Protein AF-A0A0B6YJD2-F1 (afdb_monomer_lite)

Sequence (117 aa):
EKHNSATRINSFSYGDILDGSINYVQANHKGVEPVKDDFEFYATDGKLNSDLRIMKITIVSANDETPDLMLNDFTVLEGGSMVIGPSMLDAIDMDMPKDQLKITISQPPAHGKIVML

Radius of gyration: 24.65 Å; chains: 1; bounding box: 57×24×65 Å

Foldseek 3Di:
DQDDPDDDDDDDDPVCVVVVVDDDHNPDPVVANDQKDKDWDWDDPPPDIDDIDMDIDGDDFDQDWDKDWDADDDDADPVGDDDCDCVHIDIDDRTPPDDDDDDDDPDADPDDGDDDD

pLDDT: mean 88.18, std 9.64, range [51.03, 97.88]

Organism: NCBI:txid1028688

Secondary structure (DSSP, 8-state):
-----PPP-S---HHHHHTT---------TT---SEEEEEE--B-SS-BPPPEEEEEEPPP-S-S--EEEE------TT------TTTEEEE---SSPP------SS--SSS-----

InterPro domains:
  IPR051561 FRAS1-related extracellular matrix [PTHR45739] (1-115)

Structure (mmCIF, N/CA/C/O backbone):
data_AF-A0A0B6YJD2-F1
#
_entry.id   AF-A0A0B6YJD2-F1
#
loop_
_atom_site.group_PDB
_atom_site.id
_atom_site.type_symbol
_atom_site.label_atom_id
_atom_site.label_alt_id
_atom_site.label_comp_id
_atom_site.label_asym_id
_atom_site.label_entity_id
_atom_site.label_seq_id
_atom_site.pdbx_PDB_ins_code
_atom_site.Cartn_x
_atom_site.Cartn_y
_atom_site.Cartn_z
_atom_site.occupancy
_atom_site.B_iso_or_equiv
_atom_site.auth_seq_id
_atom_site.auth_comp_id
_atom_site.auth_asym_id
_atom_site.auth_atom_id
_atom_site.pdbx_PDB_model_num
ATOM 1 N N . GLU A 1 1 ? 6.995 -8.086 -5.688 1.00 51.03 1 GLU A N 1
ATOM 2 C CA . GLU A 1 1 ? 7.156 -8.018 -4.221 1.00 51.03 1 GLU A CA 1
ATOM 3 C C . GLU A 1 1 ? 7.435 -6.578 -3.824 1.00 51.03 1 GLU A C 1
ATOM 5 O O . GLU A 1 1 ? 8.274 -5.944 -4.457 1.00 51.03 1 GLU A O 1
ATOM 10 N N . LYS A 1 2 ? 6.711 -6.056 -2.828 1.00 55.91 2 LYS A N 1
ATOM 11 C CA . LYS A 1 2 ? 6.866 -4.687 -2.304 1.00 55.91 2 LYS A CA 1
ATOM 12 C C . LYS A 1 2 ? 8.159 -4.504 -1.478 1.00 55.91 2 LYS A C 1
ATOM 14 O O . LYS A 1 2 ? 8.641 -3.394 -1.283 1.00 55.91 2 LYS A O 1
ATOM 19 N N . HIS A 1 3 ? 8.794 -5.611 -1.089 1.00 54.88 3 HIS A N 1
ATOM 20 C CA . HIS A 1 3 ? 10.109 -5.638 -0.458 1.00 54.88 3 HIS A CA 1
ATOM 21 C C . HIS A 1 3 ? 10.965 -6.750 -1.067 1.00 54.88 3 HIS A C 1
ATOM 23 O O . HIS A 1 3 ? 10.559 -7.908 -1.058 1.00 54.88 3 HIS A O 1
ATOM 29 N N . ASN A 1 4 ? 12.161 -6.413 -1.552 1.00 59.00 4 ASN A N 1
ATOM 30 C CA . ASN A 1 4 ? 13.211 -7.393 -1.807 1.00 59.00 4 ASN A CA 1
ATOM 31 C C . ASN A 1 4 ? 14.525 -6.928 -1.157 1.00 59.00 4 ASN A C 1
ATOM 33 O O . ASN A 1 4 ? 14.733 -5.739 -0.920 1.00 59.00 4 ASN A O 1
ATOM 37 N N . SER A 1 5 ? 15.418 -7.870 -0.860 1.00 61.12 5 SER A N 1
ATOM 38 C CA . SER A 1 5 ? 16.770 -7.576 -0.359 1.00 61.12 5 SER A CA 1
ATOM 39 C C . SER A 1 5 ? 17.738 -7.175 -1.482 1.00 61.12 5 SER A C 1
ATOM 41 O O . SER A 1 5 ? 18.953 -7.215 -1.288 1.00 61.12 5 SER A O 1
ATOM 43 N N . ALA A 1 6 ? 17.232 -6.860 -2.680 1.00 68.88 6 ALA A N 1
ATOM 44 C CA . ALA A 1 6 ? 18.075 -6.544 -3.820 1.00 68.88 6 ALA A CA 1
ATOM 45 C C . ALA A 1 6 ? 18.606 -5.114 -3.717 1.00 68.88 6 ALA A C 1
ATOM 47 O O . ALA A 1 6 ? 17.985 -4.204 -3.168 1.00 68.88 6 ALA A O 1
ATOM 48 N N . THR A 1 7 ? 19.800 -4.911 -4.258 1.00 81.38 7 THR A N 1
ATOM 49 C CA . THR A 1 7 ? 20.422 -3.591 -4.300 1.00 81.38 7 THR A CA 1
ATOM 50 C C . THR A 1 7 ? 19.750 -2.739 -5.372 1.00 81.38 7 THR A C 1
ATOM 52 O O . THR A 1 7 ? 19.593 -3.177 -6.509 1.00 81.38 7 THR A O 1
ATOM 55 N N . ARG A 1 8 ? 19.379 -1.500 -5.028 1.00 87.00 8 ARG A N 1
ATOM 56 C CA . ARG A 1 8 ? 18.919 -0.519 -6.016 1.00 87.00 8 ARG A CA 1
ATOM 57 C C . ARG A 1 8 ? 20.051 -0.224 -6.998 1.00 87.00 8 ARG A C 1
ATOM 59 O O . ARG A 1 8 ? 21.121 0.221 -6.591 1.00 87.00 8 ARG A O 1
ATOM 66 N N . ILE A 1 9 ? 19.785 -0.424 -8.280 1.00 89.88 9 ILE A N 1
ATOM 67 C CA . ILE A 1 9 ? 20.726 -0.155 -9.369 1.00 89.88 9 ILE A CA 1
ATOM 68 C C . ILE A 1 9 ? 20.297 1.077 -10.171 1.00 89.88 9 ILE A C 1
ATOM 70 O O . ILE A 1 9 ? 19.130 1.469 -10.157 1.00 89.88 9 ILE A O 1
ATOM 74 N N . ASN A 1 10 ? 21.247 1.691 -10.873 1.00 91.69 10 ASN A N 1
ATOM 75 C CA . ASN A 1 10 ? 21.022 2.815 -11.791 1.00 91.69 10 ASN A CA 1
ATOM 76 C C . ASN A 1 10 ? 21.420 2.494 -13.244 1.00 91.69 10 ASN A C 1
ATOM 78 O O . ASN A 1 10 ? 21.245 3.324 -14.130 1.00 91.69 10 ASN A O 1
ATOM 82 N N . SER A 1 11 ? 21.981 1.309 -13.477 1.00 93.38 11 SER A N 1
ATOM 83 C CA . SER A 1 11 ? 22.381 0.802 -14.784 1.00 93.38 11 SER A CA 1
ATOM 84 C C . SER A 1 11 ? 22.441 -0.724 -14.735 1.00 93.38 11 SER A C 1
ATOM 86 O O . SER A 1 11 ? 22.669 -1.307 -13.675 1.00 93.38 11 SER A O 1
ATOM 88 N N . PHE A 1 12 ? 22.200 -1.355 -15.878 1.00 94.06 12 PHE A N 1
ATOM 89 C CA . PHE A 1 12 ? 22.321 -2.793 -16.094 1.00 94.06 12 PHE A CA 1
ATOM 90 C C . PHE A 1 12 ? 22.657 -3.052 -17.564 1.00 94.06 12 PHE A C 1
ATOM 92 O O . PHE A 1 12 ? 22.451 -2.194 -18.426 1.00 94.06 12 PHE A O 1
ATOM 99 N N . SER A 1 13 ? 23.198 -4.228 -17.847 1.00 95.12 13 SER A N 1
ATOM 100 C CA . SER A 1 13 ? 23.529 -4.677 -19.194 1.00 95.12 13 SER A CA 1
ATOM 101 C C . SER A 1 13 ? 22.344 -5.370 -19.867 1.00 95.12 13 SER A C 1
ATOM 103 O O . SER A 1 13 ? 21.393 -5.806 -19.221 1.00 95.12 13 SER A O 1
ATOM 105 N N . TYR A 1 14 ? 22.422 -5.544 -21.188 1.00 93.50 14 TYR A N 1
ATOM 106 C CA . TYR A 1 14 ? 21.458 -6.380 -21.907 1.00 93.50 14 TYR A CA 1
ATOM 107 C C . TYR A 1 14 ? 21.504 -7.850 -21.448 1.00 93.50 14 TYR A C 1
ATOM 109 O O . TYR A 1 14 ? 20.471 -8.513 -21.436 1.00 93.50 14 TYR A O 1
ATOM 117 N N . GLY A 1 15 ? 22.674 -8.336 -21.014 1.00 96.38 15 GLY A N 1
ATOM 118 C CA . GLY A 1 15 ? 22.823 -9.672 -20.431 1.00 96.38 15 GLY A CA 1
ATOM 119 C C . GLY A 1 15 ? 21.991 -9.842 -19.161 1.00 96.38 15 GLY A C 1
ATOM 120 O O . GLY A 1 15 ? 21.252 -10.811 -19.054 1.00 96.38 15 GLY A O 1
ATOM 121 N N . ASP A 1 16 ? 21.986 -8.842 -18.273 1.00 94.75 16 ASP A N 1
ATOM 122 C CA . ASP A 1 16 ? 21.194 -8.887 -17.033 1.00 94.75 16 ASP A CA 1
ATOM 123 C C . ASP A 1 16 ? 19.683 -9.002 -17.301 1.00 94.75 16 ASP A C 1
ATOM 125 O O . ASP A 1 16 ? 18.955 -9.607 -16.513 1.00 94.75 16 ASP A O 1
ATOM 129 N N . ILE A 1 17 ? 19.207 -8.440 -18.421 1.00 92.31 17 ILE A N 1
ATOM 130 C CA . ILE A 1 17 ? 17.814 -8.589 -18.868 1.00 92.31 17 ILE A CA 1
ATOM 131 C C . ILE A 1 17 ? 17.554 -10.029 -19.315 1.00 92.31 17 ILE A C 1
ATOM 133 O O . ILE A 1 17 ? 16.549 -10.617 -18.922 1.00 92.31 17 ILE A O 1
ATOM 137 N N . LEU A 1 18 ? 18.441 -10.585 -20.148 1.00 95.94 18 LEU A N 1
ATOM 138 C CA . LEU A 1 18 ? 18.303 -11.946 -20.673 1.00 95.94 18 LEU A CA 1
ATOM 139 C C . LEU A 1 18 ? 18.359 -12.998 -19.563 1.00 95.94 18 LEU A C 1
ATOM 141 O O . LEU A 1 18 ? 17.625 -13.982 -19.620 1.00 95.94 18 LEU A O 1
ATOM 145 N N . ASP A 1 19 ? 19.178 -12.753 -18.544 1.00 96.06 19 ASP A N 1
ATOM 146 C CA . ASP A 1 19 ? 19.348 -13.636 -17.392 1.00 96.06 19 ASP A CA 1
ATOM 147 C C . ASP A 1 19 ? 18.214 -13.494 -16.358 1.00 96.06 19 ASP A C 1
ATOM 149 O O . ASP A 1 19 ? 18.146 -14.263 -15.400 1.00 96.06 19 ASP A O 1
ATOM 153 N N . GLY A 1 20 ? 17.303 -12.525 -16.531 1.00 91.62 20 GLY A N 1
ATOM 154 C CA . GLY A 1 20 ? 16.212 -12.265 -15.585 1.00 91.62 20 GLY A CA 1
ATOM 155 C C . GLY A 1 20 ? 16.683 -11.696 -14.241 1.00 91.62 20 GLY A C 1
ATOM 156 O O . GLY A 1 20 ? 15.962 -11.766 -13.246 1.00 91.62 20 GLY A O 1
ATOM 157 N N . SER A 1 21 ? 17.885 -11.120 -14.200 1.00 90.56 21 SER A N 1
ATOM 158 C CA . SER A 1 21 ? 18.521 -10.598 -12.984 1.00 90.56 21 SER A CA 1
ATOM 159 C C . SER A 1 21 ? 17.923 -9.269 -12.511 1.00 90.56 21 SER A C 1
ATOM 161 O O . SER A 1 21 ? 18.206 -8.817 -11.400 1.00 90.56 21 SER A O 1
ATOM 163 N N . ILE A 1 22 ? 17.094 -8.625 -13.339 1.00 90.62 22 ILE A N 1
ATOM 164 C CA . ILE A 1 22 ? 16.493 -7.320 -13.056 1.00 90.62 22 ILE A CA 1
ATOM 165 C C . ILE A 1 22 ? 15.030 -7.484 -12.663 1.00 90.62 22 ILE A C 1
ATOM 167 O O . ILE A 1 22 ? 14.241 -8.085 -13.386 1.00 90.62 22 ILE A O 1
ATOM 171 N N . ASN A 1 23 ? 14.658 -6.882 -11.535 1.00 89.75 23 ASN A N 1
ATOM 172 C CA . ASN A 1 23 ? 13.289 -6.881 -11.038 1.00 89.75 23 ASN A CA 1
ATOM 173 C C . ASN A 1 23 ? 12.850 -5.460 -10.692 1.00 89.75 23 ASN A C 1
ATOM 175 O O . ASN A 1 23 ? 13.612 -4.687 -10.110 1.00 89.75 23 ASN A O 1
ATOM 179 N N . TYR A 1 24 ? 11.601 -5.138 -11.020 1.00 89.00 24 TYR A N 1
ATOM 180 C CA . TYR A 1 24 ? 10.948 -3.945 -10.497 1.00 89.00 24 TYR A CA 1
ATOM 181 C C . TYR A 1 24 ? 10.506 -4.189 -9.052 1.00 89.00 24 TYR A C 1
ATOM 183 O O . TYR A 1 24 ? 9.935 -5.235 -8.733 1.00 89.00 24 TYR A O 1
ATOM 191 N N . VAL A 1 25 ? 10.750 -3.203 -8.191 1.00 86.06 25 VAL A N 1
ATOM 192 C CA . VAL A 1 25 ? 10.312 -3.200 -6.795 1.00 86.06 25 VAL A CA 1
ATOM 193 C C . VAL A 1 25 ? 9.672 -1.860 -6.506 1.00 86.06 25 VAL A C 1
ATOM 195 O O . VAL A 1 25 ? 10.291 -0.809 -6.680 1.00 86.06 25 VAL A O 1
ATOM 198 N N . GLN A 1 26 ? 8.442 -1.910 -6.020 1.00 82.50 26 GLN A N 1
ATOM 199 C CA . GLN A 1 26 ? 7.712 -0.742 -5.568 1.00 82.50 26 GLN A CA 1
ATOM 200 C C . GLN A 1 26 ? 8.306 -0.268 -4.236 1.00 82.50 26 GLN A C 1
ATOM 202 O O . GLN A 1 26 ? 8.018 -0.828 -3.185 1.00 82.50 26 GLN A O 1
ATOM 207 N N . ALA A 1 27 ? 9.172 0.744 -4.270 1.00 71.25 27 ALA A N 1
ATOM 208 C CA . ALA A 1 27 ? 9.895 1.188 -3.076 1.00 71.25 27 ALA A CA 1
ATOM 209 C C . ALA A 1 27 ? 9.031 1.996 -2.087 1.00 71.25 27 ALA A C 1
ATOM 211 O O . ALA A 1 27 ? 9.326 2.005 -0.893 1.00 71.25 27 ALA A O 1
ATOM 212 N N . ASN A 1 28 ? 7.990 2.688 -2.567 1.00 70.31 28 ASN A N 1
ATOM 213 C CA . ASN A 1 28 ? 7.140 3.550 -1.745 1.00 70.31 28 ASN A CA 1
ATOM 214 C C . ASN A 1 28 ? 5.674 3.105 -1.826 1.00 70.31 28 ASN A C 1
ATOM 216 O O . ASN A 1 28 ? 4.951 3.496 -2.740 1.00 70.31 28 ASN A O 1
ATOM 220 N N . HIS A 1 29 ? 5.271 2.253 -0.887 1.00 70.25 29 HIS A N 1
ATOM 221 C CA . HIS A 1 29 ? 3.905 1.724 -0.775 1.00 70.25 29 HIS A CA 1
ATOM 222 C C . HIS A 1 29 ? 3.324 1.866 0.643 1.00 70.25 29 HIS A C 1
ATOM 224 O O . HIS A 1 29 ? 2.124 1.779 0.846 1.00 70.25 29 HIS A O 1
ATOM 230 N N . LYS A 1 30 ? 4.157 2.117 1.661 1.00 66.44 30 LYS A N 1
ATOM 231 C CA . LYS A 1 30 ? 3.658 2.239 3.034 1.00 66.44 30 LYS A CA 1
ATOM 232 C C . LYS A 1 30 ? 2.879 3.539 3.190 1.00 66.44 30 LYS A C 1
ATOM 234 O O . LYS A 1 30 ? 3.450 4.620 3.050 1.00 66.44 30 LYS A O 1
ATOM 239 N N . GLY A 1 31 ? 1.589 3.424 3.496 1.00 65.94 31 GLY A N 1
ATOM 240 C CA . GLY A 1 31 ? 0.687 4.569 3.642 1.00 65.94 31 GLY A CA 1
ATOM 241 C C . GLY A 1 31 ? 0.258 5.207 2.316 1.00 65.94 31 GLY A C 1
ATOM 242 O O . GLY A 1 31 ? -0.302 6.303 2.323 1.00 65.94 31 GLY A O 1
ATOM 243 N N . VAL A 1 32 ? 0.526 4.557 1.178 1.00 75.69 32 VAL A N 1
ATOM 244 C CA . VAL A 1 32 ? 0.093 5.003 -0.152 1.00 75.69 32 VAL A CA 1
ATOM 245 C C . VAL A 1 32 ? -0.098 3.792 -1.056 1.00 75.69 32 VAL A C 1
ATOM 247 O O . VAL A 1 32 ? 0.812 2.988 -1.174 1.00 75.69 32 VAL A O 1
ATOM 250 N N . GLU A 1 33 ? -1.208 3.720 -1.787 1.00 81.06 33 GLU A N 1
ATOM 251 C CA . GLU A 1 33 ? -1.477 2.620 -2.727 1.00 81.06 33 GLU A CA 1
ATOM 252 C C . GLU A 1 33 ? -1.358 3.117 -4.186 1.00 81.06 33 GLU A C 1
ATOM 254 O O . GLU A 1 33 ? -2.358 3.481 -4.819 1.00 81.06 33 GLU A O 1
ATOM 259 N N . PRO A 1 34 ? -0.128 3.266 -4.731 1.00 85.00 34 PRO A N 1
ATOM 260 C CA . PRO A 1 34 ? 0.067 3.786 -6.074 1.00 85.00 34 PRO A CA 1
ATOM 261 C C . PRO A 1 34 ? -0.338 2.747 -7.120 1.00 85.00 34 PRO A C 1
ATOM 263 O O . PRO A 1 34 ? 0.102 1.604 -7.112 1.00 85.00 34 PRO A O 1
ATOM 266 N N . VAL A 1 35 ? -1.127 3.196 -8.091 1.00 86.81 35 VAL A N 1
ATOM 267 C CA . VAL A 1 35 ? -1.593 2.380 -9.227 1.00 86.81 35 VAL A CA 1
ATOM 268 C C . VAL A 1 35 ? -0.729 2.555 -10.482 1.00 86.81 35 VAL A C 1
ATOM 270 O O . VAL A 1 35 ? -0.935 1.894 -11.503 1.00 86.81 35 VAL A O 1
ATOM 273 N N . LYS A 1 36 ? 0.222 3.495 -10.445 1.00 90.12 36 LYS A N 1
ATOM 274 C CA . LYS A 1 36 ? 1.096 3.869 -11.562 1.00 90.12 36 LYS A CA 1
ATOM 275 C C . LYS A 1 36 ? 2.467 4.273 -11.045 1.00 90.12 36 LYS A C 1
ATOM 277 O O . LYS A 1 36 ? 2.559 4.901 -9.994 1.00 90.12 36 LYS A O 1
ATOM 282 N N . ASP A 1 37 ? 3.482 3.969 -11.836 1.00 91.88 37 ASP A N 1
ATOM 283 C CA . ASP A 1 37 ? 4.857 4.420 -11.641 1.00 91.88 37 ASP A CA 1
ATOM 284 C C . ASP A 1 37 ? 5.515 4.630 -13.012 1.00 91.88 37 ASP A C 1
ATOM 286 O O . ASP A 1 37 ? 5.022 4.133 -14.035 1.00 91.88 37 ASP A O 1
ATOM 290 N N . ASP A 1 38 ? 6.607 5.377 -13.055 1.00 93.50 38 ASP A N 1
ATOM 291 C CA . ASP A 1 38 ? 7.391 5.570 -14.265 1.00 93.50 38 ASP A CA 1
ATOM 292 C C . ASP A 1 38 ? 8.860 5.859 -13.964 1.00 93.50 38 ASP A C 1
ATOM 294 O O . ASP A 1 38 ? 9.241 6.317 -12.889 1.00 93.50 38 ASP A O 1
ATOM 298 N N . PHE A 1 39 ? 9.709 5.538 -14.935 1.00 92.38 39 PHE A N 1
ATOM 299 C CA . PHE A 1 39 ? 11.112 5.916 -14.891 1.00 92.38 39 PHE A CA 1
ATOM 300 C C . PHE A 1 39 ? 11.644 6.208 -16.288 1.00 92.38 39 PHE A C 1
ATOM 302 O O . PHE A 1 39 ? 11.160 5.686 -17.297 1.00 92.38 39 PHE A O 1
ATOM 309 N N . GLU A 1 40 ? 12.684 7.031 -16.336 1.00 96.06 40 GLU A N 1
ATOM 310 C CA . GLU A 1 40 ? 13.371 7.396 -17.567 1.00 96.06 40 GLU A CA 1
ATOM 311 C C . GLU A 1 40 ? 14.629 6.548 -17.758 1.00 96.06 40 GLU A C 1
ATOM 313 O O . GLU A 1 40 ? 15.364 6.272 -16.809 1.00 96.06 40 GLU A O 1
ATOM 318 N N . PHE A 1 41 ? 14.894 6.136 -18.995 1.00 95.69 41 PHE A N 1
ATOM 319 C CA . PHE A 1 41 ? 16.081 5.368 -19.346 1.00 95.69 41 PHE A CA 1
ATOM 320 C C . PHE A 1 41 ? 16.581 5.715 -20.749 1.00 95.69 41 PHE A C 1
ATOM 322 O O . PHE A 1 41 ? 15.844 6.216 -21.599 1.00 95.69 41 PHE A O 1
ATOM 329 N N . TYR A 1 42 ? 17.852 5.424 -20.993 1.00 97.25 42 TYR A N 1
ATOM 330 C CA . TYR A 1 42 ? 18.475 5.468 -22.311 1.00 97.25 42 TYR A CA 1
ATOM 331 C C . TYR A 1 42 ? 19.386 4.248 -22.466 1.00 97.25 42 TYR A C 1
ATOM 333 O O . TYR A 1 42 ? 19.813 3.652 -21.476 1.00 97.25 42 TYR A O 1
ATOM 341 N N . ALA A 1 43 ? 19.684 3.872 -23.706 1.00 96.69 43 ALA A N 1
ATOM 342 C CA . ALA A 1 43 ? 20.665 2.843 -24.019 1.00 96.69 43 ALA A CA 1
ATOM 343 C C . ALA A 1 43 ? 21.984 3.492 -24.450 1.00 96.69 43 ALA A C 1
ATOM 345 O O . ALA A 1 43 ? 21.988 4.550 -25.081 1.00 96.69 43 ALA A O 1
ATOM 346 N N . THR A 1 44 ? 23.105 2.851 -24.130 1.00 96.62 44 THR A N 1
ATOM 347 C CA . THR A 1 44 ? 24.437 3.298 -24.545 1.00 96.62 44 THR A CA 1
ATOM 348 C C . THR A 1 44 ? 25.285 2.113 -24.982 1.00 96.62 44 THR A C 1
ATOM 350 O O . THR A 1 44 ? 25.205 1.037 -24.393 1.00 96.62 44 THR A O 1
ATOM 353 N N . ASP A 1 45 ? 26.099 2.313 -26.017 1.00 95.75 45 ASP A N 1
ATOM 354 C CA . ASP A 1 45 ? 27.150 1.375 -26.435 1.00 95.75 45 ASP A CA 1
ATOM 355 C C . ASP A 1 45 ? 28.522 1.723 -25.815 1.00 95.75 45 ASP A C 1
ATOM 357 O O . ASP A 1 45 ? 29.549 1.147 -26.178 1.00 95.75 45 ASP A O 1
ATOM 361 N N . GLY A 1 46 ? 28.546 2.692 -24.891 1.00 94.12 46 GLY A N 1
ATOM 362 C CA . GLY A 1 46 ? 29.749 3.243 -24.269 1.00 94.12 46 GLY A CA 1
ATOM 363 C C . GLY A 1 46 ? 30.378 4.414 -25.034 1.00 94.12 46 GLY A C 1
ATOM 364 O O . GLY A 1 46 ? 31.311 5.032 -24.521 1.00 94.12 46 GLY A O 1
ATOM 365 N N . LYS A 1 47 ? 29.885 4.747 -26.234 1.00 96.31 47 LYS A N 1
ATOM 366 C CA . LYS A 1 47 ? 30.327 5.908 -27.026 1.00 96.31 47 LYS A CA 1
ATOM 367 C C . LYS A 1 47 ? 29.194 6.887 -27.294 1.00 96.31 47 LYS A C 1
ATOM 369 O O . LYS A 1 47 ? 29.394 8.094 -27.185 1.00 96.31 47 LYS A O 1
ATOM 374 N N . LEU A 1 48 ? 28.029 6.370 -27.670 1.00 97.62 48 LEU A N 1
ATOM 375 C CA . LEU A 1 48 ? 26.835 7.138 -27.985 1.00 97.62 48 LEU A CA 1
ATOM 376 C C . LEU A 1 48 ? 25.691 6.722 -27.069 1.00 97.62 48 LEU A C 1
ATOM 378 O O . LEU A 1 48 ? 25.561 5.560 -26.689 1.00 97.62 48 LEU A O 1
ATOM 382 N N . ASN A 1 49 ? 24.837 7.692 -26.759 1.00 97.62 49 ASN A N 1
ATOM 383 C CA . ASN A 1 49 ? 23.613 7.473 -26.004 1.00 97.62 49 ASN A CA 1
ATOM 384 C C . ASN A 1 49 ? 22.420 7.623 -26.942 1.00 97.62 49 ASN A C 1
ATOM 386 O O . ASN A 1 49 ? 22.410 8.499 -27.809 1.00 97.62 49 ASN A O 1
ATOM 390 N N . SER A 1 50 ? 21.408 6.784 -26.752 1.00 97.56 50 SER A N 1
ATOM 391 C CA . SER A 1 50 ? 20.105 6.997 -27.367 1.00 97.56 50 SER A CA 1
ATOM 392 C C . SER A 1 50 ? 19.407 8.212 -26.760 1.00 97.56 50 SER A C 1
ATOM 394 O O . SER A 1 50 ? 19.789 8.712 -25.699 1.00 97.56 50 SER A O 1
ATOM 396 N N . ASP A 1 51 ? 18.301 8.618 -27.379 1.00 97.88 51 ASP A N 1
ATOM 397 C CA . ASP A 1 51 ? 17.339 9.496 -26.720 1.00 97.88 51 ASP A CA 1
ATOM 398 C C . ASP A 1 51 ? 16.854 8.888 -25.398 1.00 97.88 51 ASP A C 1
ATOM 400 O O . ASP A 1 51 ? 16.765 7.661 -25.250 1.00 97.88 51 ASP A O 1
ATOM 404 N N . LEU A 1 52 ? 16.450 9.766 -24.483 1.00 97.88 52 LEU A N 1
ATOM 405 C CA . LEU A 1 52 ? 15.740 9.389 -23.272 1.00 97.88 52 LEU A CA 1
ATOM 406 C C . LEU 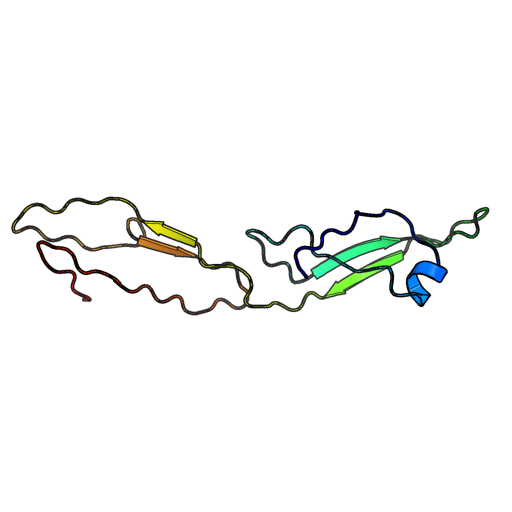A 1 52 ? 14.333 8.875 -23.615 1.00 97.88 52 LEU A C 1
ATOM 408 O O . LEU A 1 52 ? 13.630 9.416 -24.482 1.00 97.88 52 LEU A O 1
ATOM 412 N N . ARG A 1 53 ? 13.921 7.804 -22.942 1.00 97.56 53 ARG A N 1
ATOM 413 C CA . ARG A 1 53 ? 12.607 7.173 -23.076 1.00 97.56 53 ARG A CA 1
ATOM 414 C C . ARG A 1 53 ? 11.998 6.961 -21.697 1.00 97.56 53 ARG A C 1
ATOM 416 O O . ARG A 1 53 ? 12.710 6.687 -20.740 1.00 97.56 53 ARG A O 1
ATOM 423 N N . ILE A 1 54 ? 10.674 7.067 -21.621 1.00 96.88 54 ILE A N 1
ATOM 424 C CA . ILE A 1 54 ? 9.904 6.842 -20.394 1.00 96.88 54 ILE A CA 1
ATOM 425 C C . ILE A 1 54 ? 9.328 5.428 -20.440 1.00 96.88 54 ILE A C 1
ATOM 427 O O . ILE A 1 54 ? 8.613 5.082 -21.385 1.00 96.88 54 ILE A O 1
ATOM 431 N N . MET A 1 55 ? 9.605 4.629 -19.414 1.00 94.25 55 MET A N 1
ATOM 432 C CA . MET A 1 55 ? 8.921 3.368 -19.153 1.00 94.25 55 MET A CA 1
ATOM 433 C C . MET A 1 55 ? 7.771 3.619 -18.181 1.00 94.25 55 MET A C 1
ATOM 435 O O . MET A 1 55 ? 7.993 4.125 -17.086 1.00 94.25 55 MET A O 1
ATOM 439 N N . LYS A 1 56 ? 6.548 3.249 -18.572 1.00 95.56 56 LYS A N 1
ATOM 440 C CA . LYS A 1 56 ? 5.361 3.353 -17.713 1.00 95.56 56 LYS A CA 1
ATOM 441 C C . LYS A 1 56 ? 5.034 2.000 -17.103 1.00 95.56 56 LYS A C 1
ATOM 443 O O . LYS A 1 56 ? 4.961 1.005 -17.820 1.00 95.56 56 LYS A O 1
ATOM 448 N N . ILE A 1 57 ? 4.758 1.989 -15.809 1.00 92.88 57 ILE A N 1
ATOM 449 C CA . ILE A 1 57 ? 4.417 0.800 -15.036 1.00 92.88 57 ILE A CA 1
ATOM 450 C C . ILE A 1 57 ? 2.975 0.942 -14.558 1.00 92.88 57 ILE A C 1
ATOM 452 O O . ILE A 1 57 ? 2.583 1.961 -13.990 1.00 92.88 57 ILE A O 1
ATOM 456 N N . THR A 1 58 ? 2.171 -0.088 -14.815 1.00 91.56 58 THR A N 1
ATOM 457 C CA . THR A 1 58 ? 0.833 -0.216 -14.228 1.00 91.56 58 THR A CA 1
ATOM 458 C C . THR A 1 58 ? 0.938 -1.161 -13.046 1.00 91.56 58 THR A C 1
ATOM 460 O O . THR A 1 58 ? 1.367 -2.301 -13.216 1.00 91.56 58 THR A O 1
ATOM 463 N N . ILE A 1 59 ? 0.564 -0.678 -11.867 1.00 88.00 59 ILE A N 1
ATOM 464 C CA . ILE A 1 59 ? 0.580 -1.460 -10.634 1.00 88.00 59 ILE A CA 1
ATOM 465 C C . ILE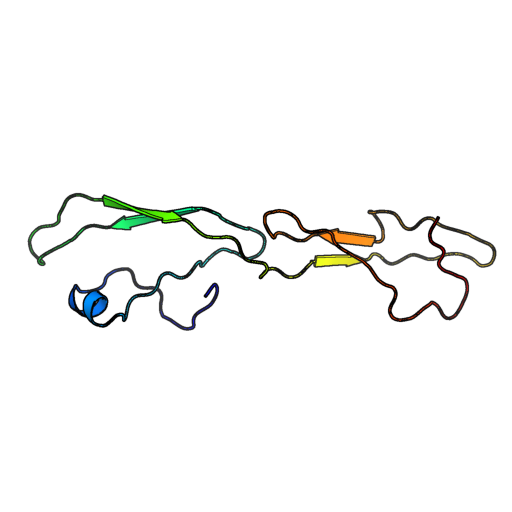 A 1 59 ? -0.837 -1.986 -10.421 1.00 88.00 59 ILE A C 1
ATOM 467 O O . ILE A 1 59 ? -1.804 -1.224 -10.454 1.00 88.00 59 ILE A O 1
ATOM 471 N N . VAL A 1 60 ? -0.957 -3.302 -10.266 1.00 87.25 60 VAL A N 1
ATOM 472 C CA . VAL A 1 60 ? -2.224 -3.952 -9.929 1.00 87.25 60 VAL A CA 1
ATOM 473 C C . VAL A 1 60 ? -2.325 -3.982 -8.413 1.00 87.25 60 VAL A C 1
ATOM 475 O O . VAL A 1 60 ? -1.461 -4.576 -7.772 1.00 87.25 60 VAL A O 1
ATOM 478 N N . SER A 1 61 ? -3.356 -3.339 -7.869 1.00 83.94 61 SER A N 1
ATOM 479 C CA . SER A 1 61 ? -3.608 -3.327 -6.430 1.00 83.94 61 SER A CA 1
ATOM 480 C C . SER A 1 61 ? -3.824 -4.738 -5.890 1.00 83.94 61 SER A C 1
ATOM 482 O O . SER A 1 61 ? -4.442 -5.587 -6.544 1.00 83.94 61 SER A O 1
ATOM 484 N N . ALA A 1 62 ? -3.304 -4.970 -4.693 1.00 83.56 62 ALA A N 1
ATOM 485 C CA . ALA A 1 62 ? -3.450 -6.199 -3.932 1.00 83.56 62 ALA A CA 1
ATOM 486 C C . ALA A 1 62 ? -3.867 -5.835 -2.503 1.00 83.56 62 ALA A C 1
ATOM 488 O O . ALA A 1 62 ? -3.657 -4.708 -2.083 1.00 83.56 62 ALA A O 1
ATOM 489 N N . ASN A 1 63 ? -4.468 -6.781 -1.779 1.00 83.88 63 ASN A N 1
ATOM 490 C CA . ASN A 1 63 ? -4.727 -6.609 -0.350 1.00 83.88 63 ASN A CA 1
ATOM 491 C C . ASN A 1 63 ? -3.457 -6.999 0.412 1.00 83.88 63 ASN A C 1
ATOM 493 O O . ASN A 1 63 ? -3.211 -8.184 0.668 1.00 83.88 63 ASN A O 1
ATOM 497 N N . ASP A 1 64 ? -2.579 -6.025 0.612 1.00 81.00 64 ASP A N 1
ATOM 498 C CA . ASP A 1 64 ? -1.256 -6.220 1.203 1.00 81.00 64 ASP A CA 1
ATOM 499 C C . ASP A 1 64 ? -0.829 -5.103 2.164 1.00 81.00 64 ASP A C 1
ATOM 501 O O . ASP A 1 64 ? 0.246 -5.200 2.768 1.00 81.00 64 ASP A O 1
ATOM 505 N N . GLU A 1 65 ? -1.675 -4.097 2.382 1.00 82.56 65 GLU A N 1
ATOM 506 C CA . GLU A 1 65 ? -1.579 -3.227 3.543 1.00 82.56 65 GLU A CA 1
ATOM 507 C C . GLU A 1 65 ? -2.362 -3.849 4.723 1.00 82.56 65 GLU A C 1
ATOM 509 O O . GLU A 1 65 ? -3.221 -4.713 4.574 1.00 82.56 65 GLU A O 1
ATOM 514 N N . THR A 1 66 ? -1.979 -3.512 5.955 1.00 87.25 66 THR A N 1
ATOM 515 C CA . THR A 1 66 ? -2.680 -3.987 7.162 1.00 87.25 66 THR A CA 1
ATOM 516 C C . THR A 1 66 ? -3.502 -2.836 7.727 1.00 87.25 66 THR A C 1
ATOM 518 O O . THR A 1 66 ? -2.954 -1.732 7.812 1.00 87.25 66 THR A O 1
ATOM 521 N N . PRO A 1 67 ? -4.744 -3.071 8.194 1.00 90.38 67 PRO A N 1
ATOM 522 C CA . PRO A 1 67 ? -5.537 -2.013 8.796 1.00 90.38 67 PRO A CA 1
ATOM 523 C C . PRO A 1 67 ? -4.818 -1.395 9.998 1.00 90.38 67 PRO A C 1
ATOM 525 O O . PRO A 1 67 ? -4.364 -2.110 10.897 1.00 90.38 67 PRO A O 1
ATOM 528 N N . ASP A 1 68 ? -4.756 -0.069 10.035 1.00 90.25 68 ASP A N 1
ATOM 529 C CA . ASP A 1 68 ? -4.256 0.691 11.174 1.00 90.25 68 ASP A CA 1
ATOM 530 C C . ASP A 1 68 ? -5.414 1.034 12.116 1.00 90.25 68 ASP A C 1
ATOM 532 O O . ASP A 1 68 ? -6.457 1.539 11.692 1.00 90.25 68 ASP A O 1
ATOM 536 N N . LEU A 1 69 ? -5.241 0.726 13.402 1.00 92.00 69 LEU A N 1
ATOM 537 C CA . LEU A 1 69 ? -6.272 0.861 14.428 1.00 92.00 69 LEU A CA 1
ATOM 538 C C . LEU A 1 69 ? -5.950 2.049 15.330 1.00 92.00 69 LEU A C 1
ATOM 540 O O . LEU A 1 69 ? -4.996 2.015 16.107 1.00 92.00 69 LEU A O 1
ATOM 544 N N . MET A 1 70 ? -6.818 3.056 15.313 1.00 93.19 70 MET A N 1
ATOM 545 C CA . MET A 1 70 ? -6.794 4.135 16.289 1.00 93.19 70 MET A CA 1
ATOM 546 C C . MET A 1 70 ? -7.709 3.777 17.459 1.00 93.19 70 MET A C 1
ATOM 548 O O . MET A 1 70 ? -8.928 3.705 17.311 1.00 93.19 70 MET A O 1
ATOM 552 N N . LEU A 1 71 ? -7.118 3.588 18.637 1.00 93.19 71 LEU A N 1
ATOM 553 C CA . LEU A 1 71 ? -7.838 3.365 19.887 1.00 93.19 71 LEU A CA 1
ATOM 554 C C . LEU A 1 71 ? -7.346 4.358 20.940 1.00 93.19 71 LEU A C 1
ATOM 556 O O . LEU A 1 71 ? -6.181 4.325 21.329 1.00 93.19 71 LEU A O 1
ATOM 560 N N . ASN A 1 72 ? -8.247 5.214 21.412 1.00 92.88 72 ASN A N 1
ATOM 561 C CA . ASN A 1 72 ? -7.992 6.125 22.519 1.00 92.88 72 ASN A CA 1
ATOM 562 C C . ASN A 1 72 ? -8.610 5.587 23.808 1.00 92.88 72 ASN A C 1
ATOM 564 O O . ASN A 1 72 ? -9.719 5.045 23.806 1.00 92.88 72 ASN A O 1
ATOM 568 N N . ASP A 1 73 ? -7.908 5.801 24.918 1.00 91.12 73 ASP A N 1
ATOM 569 C CA . ASP A 1 73 ? -8.411 5.459 26.242 1.00 91.12 73 ASP A CA 1
ATOM 570 C C . ASP A 1 73 ? -9.649 6.283 26.595 1.00 91.12 73 ASP A C 1
ATOM 572 O O . ASP A 1 73 ? -9.772 7.470 26.273 1.00 91.12 73 ASP A O 1
ATOM 576 N N . PHE A 1 74 ? -10.567 5.652 27.317 1.00 91.06 74 PHE A N 1
ATOM 577 C CA . PHE A 1 74 ? -11.769 6.298 27.809 1.00 91.06 74 PHE A CA 1
ATOM 578 C C . PHE A 1 74 ? -12.211 5.698 29.142 1.00 91.06 74 PHE A C 1
ATOM 580 O O . PHE A 1 74 ? -11.963 4.529 29.435 1.00 91.06 74 PHE A O 1
ATOM 587 N N . THR A 1 75 ? -12.920 6.495 29.941 1.00 92.06 75 THR A N 1
ATOM 588 C CA . THR A 1 75 ? -13.406 6.091 31.265 1.00 92.06 75 THR A CA 1
ATOM 589 C C . THR A 1 75 ? -14.902 6.326 31.358 1.00 92.06 75 THR A C 1
ATOM 591 O O . THR A 1 75 ? -15.396 7.391 30.994 1.00 92.06 75 THR A O 1
ATOM 594 N N . VAL A 1 76 ? -15.621 5.345 31.898 1.00 93.31 76 VAL A N 1
ATOM 595 C CA . VAL A 1 76 ? -17.050 5.453 32.200 1.00 93.31 76 VAL A CA 1
ATOM 596 C C . VAL A 1 76 ? -17.231 5.234 33.695 1.00 93.31 76 VAL A C 1
ATOM 598 O O . VAL A 1 76 ? -16.757 4.24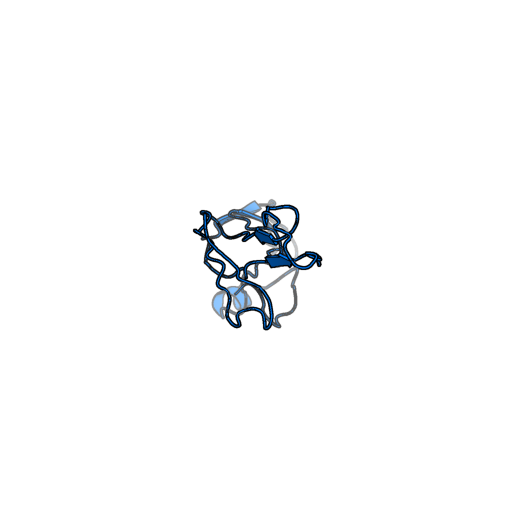0 34.242 1.00 93.31 76 VAL A O 1
ATOM 601 N N . LEU A 1 77 ? -17.888 6.181 34.363 1.00 95.25 77 LEU A N 1
ATOM 602 C CA . LEU A 1 77 ? -18.230 6.046 35.777 1.00 95.25 77 LEU A CA 1
ATOM 603 C C . LEU A 1 77 ? -19.331 4.996 35.960 1.00 95.25 77 LEU A C 1
ATOM 605 O O . LEU A 1 77 ? -20.162 4.797 35.073 1.00 95.25 77 LEU A O 1
ATOM 609 N N . GLU A 1 78 ? -19.360 4.346 37.121 1.00 94.81 78 GLU A N 1
ATOM 610 C CA . GLU A 1 78 ? -20.410 3.381 37.457 1.00 94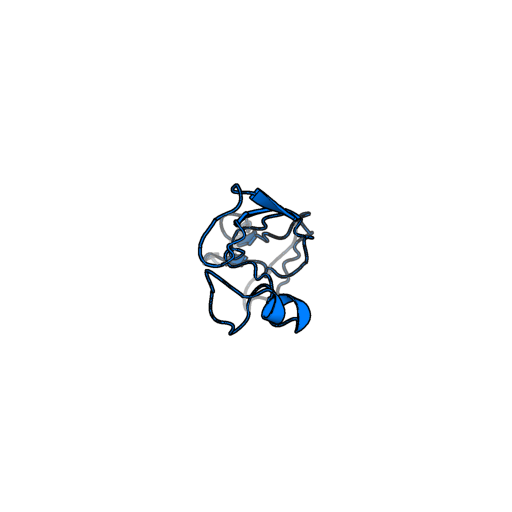.81 78 GLU A CA 1
ATOM 611 C C . GLU A 1 78 ? -21.810 4.009 37.322 1.00 94.81 78 GLU A C 1
ATOM 613 O O . GLU A 1 78 ? -22.040 5.149 37.726 1.00 94.81 78 GLU A O 1
ATOM 618 N N . GLY A 1 79 ? -22.741 3.278 36.699 1.00 94.81 79 GLY A N 1
ATOM 619 C CA . GLY A 1 79 ? -24.085 3.770 36.366 1.00 94.81 79 GLY A CA 1
ATOM 620 C C . GLY A 1 79 ? -24.143 4.725 35.165 1.00 94.81 79 GLY A C 1
ATOM 621 O O . GLY A 1 79 ? -25.233 5.054 34.701 1.00 94.81 79 GLY A O 1
ATOM 622 N N . GLY A 1 80 ? -22.992 5.150 34.641 1.00 94.62 80 GLY A N 1
ATOM 623 C CA . GLY A 1 80 ? -22.877 5.967 33.441 1.00 94.62 80 GLY A CA 1
ATOM 624 C C . GLY A 1 80 ? -22.971 5.164 32.143 1.00 94.62 80 GLY A C 1
ATOM 625 O O . GLY A 1 80 ? -22.948 3.933 32.122 1.00 94.62 80 GLY A O 1
ATOM 626 N N . SER A 1 81 ? -23.051 5.891 31.031 1.00 93.75 81 SER A N 1
ATOM 627 C CA . SER A 1 81 ? -22.962 5.337 29.679 1.00 93.75 81 SER A CA 1
ATOM 628 C C . SER A 1 81 ? -22.226 6.308 28.763 1.00 93.75 81 SER A C 1
ATOM 630 O O . SER A 1 81 ? -22.187 7.512 29.023 1.00 93.75 81 SER A O 1
ATOM 632 N N . MET A 1 82 ? -21.622 5.778 27.705 1.00 92.31 82 MET A N 1
ATOM 633 C CA . MET A 1 82 ? -20.892 6.562 26.719 1.00 92.31 82 MET A CA 1
ATOM 634 C C . MET A 1 82 ? -20.965 5.880 25.358 1.00 92.31 82 MET A C 1
ATOM 636 O O . MET A 1 82 ? -20.949 4.652 25.270 1.00 92.31 82 MET A O 1
ATOM 640 N N . VAL A 1 83 ? -21.044 6.687 24.303 1.00 93.00 83 VAL A N 1
ATOM 641 C CA . VAL A 1 83 ? -21.013 6.211 22.919 1.00 93.00 83 VAL A CA 1
ATOM 642 C C . VAL A 1 83 ? -19.564 6.164 22.450 1.00 93.00 83 VAL A C 1
ATOM 644 O O . VAL A 1 83 ? -18.864 7.172 22.521 1.00 93.00 83 VAL A O 1
ATOM 647 N N . ILE A 1 84 ? -19.134 5.008 21.949 1.00 91.12 84 ILE A N 1
ATOM 648 C CA . ILE A 1 84 ? -17.833 4.852 21.294 1.00 91.12 84 ILE A CA 1
ATOM 649 C C . ILE A 1 84 ? -17.977 5.380 19.864 1.00 91.12 84 ILE A C 1
ATOM 651 O O . ILE A 1 84 ? -18.648 4.764 19.038 1.00 91.12 84 ILE A O 1
ATOM 655 N N . GLY A 1 85 ? -17.403 6.553 19.599 1.00 90.88 85 GLY A N 1
ATOM 656 C CA . GLY A 1 85 ? -17.390 7.180 18.274 1.00 90.88 85 GLY A CA 1
ATOM 657 C C . GLY A 1 85 ? -16.013 7.130 17.598 1.00 90.88 85 GLY A C 1
ATOM 658 O O . GLY A 1 85 ? -15.050 6.673 18.218 1.00 90.88 85 GLY A O 1
ATOM 659 N N . PRO A 1 86 ? -15.884 7.686 16.377 1.00 90.69 86 PRO A N 1
ATOM 660 C CA . PRO A 1 86 ? -14.627 7.699 15.613 1.00 90.69 86 PRO A CA 1
ATOM 661 C C . PRO A 1 86 ? -13.453 8.380 16.332 1.00 90.69 86 PRO A C 1
ATOM 663 O O . PRO A 1 86 ? -12.297 8.068 16.094 1.00 90.69 86 PRO A O 1
ATOM 666 N N . SER A 1 87 ? -13.726 9.306 17.258 1.00 90.19 87 SER A N 1
ATOM 667 C CA . SER A 1 87 ? -12.677 9.931 18.073 1.00 90.19 87 SER A CA 1
ATOM 668 C C . SER A 1 87 ? -12.070 8.990 19.119 1.00 90.19 87 SER A C 1
ATOM 670 O O . SER A 1 87 ? -11.045 9.323 19.701 1.00 90.19 87 SER A O 1
ATOM 672 N N . MET A 1 88 ? -12.726 7.868 19.425 1.00 92.69 88 MET A N 1
ATOM 673 C CA . MET A 1 88 ? -12.282 6.879 20.415 1.00 92.69 88 MET A CA 1
ATOM 674 C C . MET A 1 88 ? -11.795 5.598 19.752 1.00 92.69 88 MET A C 1
ATOM 676 O O . MET A 1 88 ? -10.819 5.016 20.209 1.00 92.69 88 MET A O 1
ATOM 680 N N . LEU A 1 89 ? -12.485 5.159 18.702 1.00 92.62 89 LEU A N 1
ATOM 681 C CA . LEU A 1 89 ? -12.189 3.939 17.974 1.00 92.62 89 LEU A CA 1
ATOM 682 C C . LEU A 1 89 ? -12.413 4.194 16.488 1.00 92.62 89 LEU A C 1
ATOM 684 O O . LEU A 1 89 ? -13.543 4.453 16.074 1.00 92.62 89 LEU A O 1
ATOM 688 N N . ASP A 1 90 ? -11.351 4.081 15.708 1.00 92.31 90 ASP A N 1
ATOM 689 C CA . ASP A 1 90 ? -11.402 4.1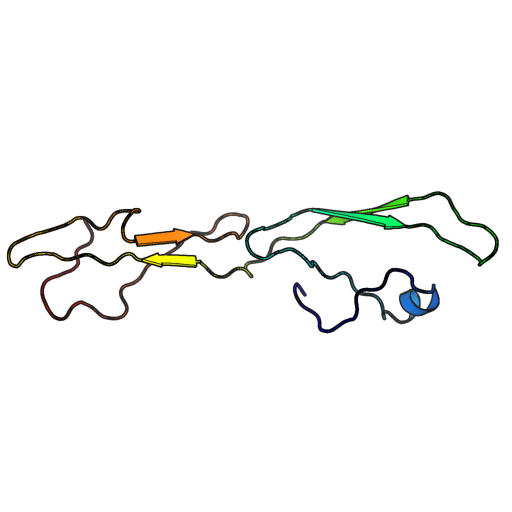44 14.253 1.00 92.31 90 ASP A CA 1
ATOM 690 C C . ASP A 1 90 ? -10.411 3.145 13.661 1.00 92.31 90 ASP A C 1
ATOM 692 O O . ASP A 1 90 ? -9.451 2.741 14.318 1.00 92.31 90 ASP A O 1
ATOM 696 N N . ALA A 1 91 ? -10.646 2.741 12.422 1.00 92.06 91 ALA A N 1
ATOM 697 C CA . ALA A 1 91 ? -9.726 1.893 11.686 1.00 92.06 91 ALA A CA 1
ATOM 698 C C . ALA A 1 91 ? -9.637 2.381 10.246 1.00 92.06 91 ALA A C 1
ATOM 700 O O . ALA A 1 91 ? -10.658 2.651 9.607 1.00 92.06 91 ALA A O 1
ATOM 701 N N . ILE A 1 92 ? -8.417 2.473 9.734 1.00 90.06 92 ILE A N 1
ATOM 702 C CA . ILE A 1 92 ? -8.159 2.862 8.353 1.00 90.06 92 ILE A CA 1
ATOM 703 C C . ILE A 1 92 ? -7.384 1.763 7.649 1.00 90.06 92 ILE A C 1
ATOM 705 O O . ILE A 1 92 ? -6.518 1.123 8.231 1.00 90.06 92 ILE A O 1
ATOM 709 N N . ASP A 1 93 ? -7.697 1.566 6.381 1.00 89.69 93 ASP A N 1
ATOM 710 C CA . ASP A 1 93 ? -6.962 0.679 5.499 1.00 89.69 93 ASP A CA 1
ATOM 711 C C . ASP A 1 93 ? -6.747 1.414 4.175 1.00 89.69 93 ASP A C 1
ATOM 713 O O . ASP A 1 93 ? -7.612 2.185 3.730 1.00 89.69 93 ASP A O 1
ATOM 717 N N . MET A 1 94 ? -5.541 1.271 3.633 1.00 86.50 94 MET A N 1
ATOM 718 C CA . MET A 1 94 ? -5.075 2.033 2.479 1.00 86.50 94 MET A CA 1
ATOM 719 C C . MET A 1 94 ? -5.240 1.277 1.162 1.00 86.50 94 MET A C 1
ATOM 721 O O . MET A 1 94 ? -5.014 1.887 0.113 1.00 86.50 94 MET A O 1
ATOM 725 N N . ASP A 1 95 ? -5.677 0.017 1.202 1.00 85.19 95 ASP A N 1
ATOM 726 C CA . ASP A 1 95 ? -5.941 -0.781 0.015 1.00 85.19 95 ASP A CA 1
ATOM 727 C C . ASP A 1 95 ? -6.988 -0.109 -0.890 1.00 85.19 95 ASP A C 1
ATOM 729 O O . ASP A 1 95 ? -7.918 0.593 -0.462 1.00 85.19 95 ASP A O 1
ATOM 733 N N . MET A 1 96 ? -6.827 -0.334 -2.194 1.00 83.06 96 MET A N 1
ATOM 734 C CA . MET A 1 96 ? -7.727 0.159 -3.231 1.00 83.06 96 MET A CA 1
ATOM 735 C C . MET A 1 96 ? -8.201 -1.004 -4.119 1.00 83.06 96 MET A C 1
ATOM 737 O O . MET A 1 96 ? -7.370 -1.710 -4.686 1.00 83.06 96 MET A O 1
ATOM 741 N N . PRO A 1 97 ? -9.519 -1.178 -4.343 1.00 84.88 97 PRO A N 1
ATOM 742 C CA . PRO A 1 97 ? -10.623 -0.415 -3.756 1.00 84.88 97 PRO A CA 1
ATOM 743 C C . PRO A 1 97 ? -10.734 -0.630 -2.240 1.00 84.88 97 PRO A C 1
ATOM 745 O O . PRO A 1 97 ? -10.287 -1.643 -1.724 1.00 84.88 97 PRO A O 1
ATOM 748 N N . LYS A 1 98 ? -11.367 0.320 -1.541 1.00 84.31 98 LYS A N 1
ATOM 749 C CA . LYS A 1 98 ? -11.563 0.212 -0.091 1.00 84.31 98 LYS A CA 1
ATOM 750 C C . LYS A 1 98 ? -12.435 -0.990 0.262 1.00 84.31 98 LYS A C 1
ATOM 752 O O . LYS A 1 98 ? -13.577 -1.073 -0.202 1.00 84.31 98 LYS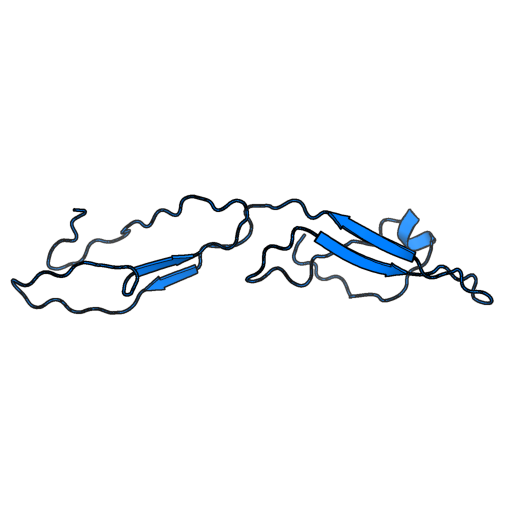 A O 1
ATOM 757 N N . ASP A 1 99 ? -11.927 -1.831 1.151 1.00 82.50 99 ASP A N 1
ATOM 758 C CA . ASP A 1 99 ? -12.660 -2.950 1.732 1.00 82.50 99 ASP A CA 1
ATOM 759 C C . ASP A 1 99 ? -13.485 -2.535 2.964 1.00 82.50 99 ASP A C 1
ATOM 761 O O . ASP A 1 99 ? -13.292 -1.477 3.574 1.00 82.50 99 ASP A O 1
ATOM 765 N N . GLN A 1 100 ? -14.450 -3.380 3.342 1.00 88.50 100 GLN A N 1
ATOM 766 C CA . GLN A 1 100 ? -15.212 -3.190 4.574 1.00 88.50 100 GLN A CA 1
ATOM 767 C C . GLN A 1 100 ? -14.388 -3.652 5.779 1.00 88.50 100 GLN A C 1
ATOM 769 O O . GLN A 1 100 ? -14.149 -4.846 5.961 1.00 88.50 100 GLN A O 1
ATOM 774 N N . LEU A 1 101 ? -14.053 -2.718 6.665 1.00 90.19 101 LEU A N 1
ATOM 775 C CA . LEU A 1 101 ? -13.403 -3.038 7.931 1.00 90.19 101 LEU A CA 1
ATOM 776 C C . LEU A 1 101 ? -14.417 -3.502 8.979 1.00 90.19 101 LEU A C 1
ATOM 778 O O . LEU A 1 101 ? -15.495 -2.925 9.144 1.00 90.19 101 LEU A O 1
ATOM 782 N N . LYS A 1 102 ? -14.054 -4.559 9.711 1.00 90.44 102 LYS A N 1
ATOM 783 C CA . LYS A 1 102 ? -14.848 -5.113 10.809 1.00 90.44 102 LYS A CA 1
ATOM 784 C C . LYS A 1 102 ? -14.023 -5.138 12.085 1.00 90.44 102 LYS A C 1
ATOM 786 O O . LYS A 1 102 ? -13.044 -5.870 12.182 1.00 90.44 102 LYS A O 1
ATOM 791 N N . ILE A 1 103 ? -14.485 -4.403 13.091 1.00 88.50 103 ILE A N 1
ATOM 792 C CA . ILE A 1 103 ? -13.887 -4.404 14.425 1.00 88.50 103 ILE A CA 1
ATOM 793 C C . ILE A 1 103 ? -14.644 -5.399 15.307 1.00 88.50 103 ILE A C 1
ATOM 795 O O . ILE A 1 103 ? -15.876 -5.432 15.320 1.00 88.50 103 ILE A O 1
ATOM 799 N N . THR A 1 104 ? -13.910 -6.228 16.047 1.00 90.50 104 THR A N 1
ATOM 800 C CA . THR A 1 104 ? -14.483 -7.217 16.968 1.00 90.50 104 THR A CA 1
ATOM 801 C C . THR A 1 104 ? -13.841 -7.127 18.339 1.00 90.50 104 THR A C 1
ATOM 803 O O . THR A 1 104 ? -12.624 -7.015 18.455 1.00 90.50 104 THR A O 1
ATOM 806 N N . ILE A 1 105 ? -14.658 -7.259 19.379 1.00 89.31 105 ILE A N 1
ATOM 807 C CA . ILE A 1 105 ? -14.191 -7.334 20.762 1.00 89.31 105 ILE A CA 1
ATOM 808 C C . ILE A 1 105 ? -13.771 -8.779 21.034 1.00 89.31 105 ILE A C 1
ATOM 810 O O . ILE A 1 105 ? -14.619 -9.664 21.135 1.00 89.31 105 ILE A O 1
ATOM 814 N N . SER A 1 106 ? -12.463 -9.020 21.126 1.00 91.31 106 SER A N 1
ATOM 815 C CA . SER A 1 106 ? -11.907 -10.344 21.437 1.00 91.31 106 SER A CA 1
ATOM 816 C C . SER A 1 106 ? -12.124 -10.728 22.901 1.00 91.31 106 SER A C 1
ATOM 818 O O . SER A 1 106 ? -12.403 -11.887 23.204 1.00 91.31 106 SER A O 1
ATOM 820 N N . GLN A 1 107 ? -12.041 -9.746 23.801 1.00 92.00 107 GLN A N 1
ATOM 821 C CA . GLN A 1 107 ? -12.272 -9.911 25.228 1.00 92.00 107 GLN A CA 1
ATOM 822 C C . GLN A 1 107 ? -13.240 -8.830 25.734 1.00 92.00 107 GLN A C 1
ATOM 824 O O . GLN A 1 107 ? -12.935 -7.642 25.624 1.00 92.00 107 GLN A O 1
ATOM 829 N N . PRO A 1 108 ? -14.409 -9.208 26.280 1.00 90.38 108 PRO A N 1
ATOM 830 C CA . PRO A 1 108 ? -15.339 -8.246 26.859 1.00 90.38 108 PRO A CA 1
ATOM 831 C C . PRO A 1 108 ? -14.780 -7.636 28.157 1.00 90.38 108 PRO A C 1
ATOM 833 O O . PRO A 1 108 ? -13.941 -8.256 28.818 1.00 90.38 108 PRO A O 1
ATOM 836 N N . PRO A 1 109 ? -15.255 -6.444 28.559 1.00 91.69 109 PRO A N 1
ATOM 837 C CA . PRO A 1 109 ? -14.794 -5.797 29.781 1.00 91.69 109 PRO A CA 1
ATOM 838 C C . PRO A 1 109 ? -15.206 -6.592 31.027 1.00 91.69 109 PRO A C 1
ATOM 840 O O . PRO A 1 109 ? -16.274 -7.201 31.069 1.00 91.69 109 PRO A O 1
ATOM 843 N N . ALA A 1 110 ? -14.375 -6.541 32.072 1.00 94.38 110 ALA A N 1
ATOM 844 C CA . ALA A 1 110 ? -14.662 -7.191 33.356 1.00 94.38 110 ALA A CA 1
ATOM 845 C C . ALA A 1 110 ? -15.854 -6.557 34.101 1.00 94.38 110 ALA A C 1
ATOM 847 O O . ALA A 1 110 ? -16.541 -7.232 34.868 1.00 94.38 110 ALA A O 1
ATOM 848 N N . HIS A 1 111 ? -16.107 -5.265 33.866 1.00 92.88 111 HIS A N 1
ATOM 849 C CA . HIS A 1 111 ? -17.201 -4.501 34.460 1.00 92.88 111 HIS A CA 1
ATOM 850 C C . HIS A 1 111 ? -17.953 -3.710 33.384 1.00 92.88 111 HIS A C 1
ATOM 852 O O . HIS A 1 111 ? -17.352 -3.206 32.436 1.00 92.88 111 HIS A O 1
ATOM 858 N N . GLY A 1 112 ? -19.271 -3.578 33.549 1.00 92.31 112 GLY A N 1
ATOM 859 C CA . GLY A 1 112 ? -20.139 -2.949 32.552 1.00 92.31 112 GLY A CA 1
ATOM 860 C C . GLY A 1 112 ? -20.454 -3.864 31.364 1.00 92.31 112 GLY A C 1
ATOM 861 O O . GLY A 1 112 ? -20.260 -5.078 31.421 1.00 92.31 112 GLY A O 1
ATOM 862 N N . LYS A 1 113 ? -21.013 -3.286 30.296 1.00 92.00 113 LYS A N 1
ATOM 863 C CA . LYS A 1 113 ? -21.342 -3.989 29.048 1.00 92.00 113 LYS A CA 1
ATOM 864 C C . LYS A 1 113 ? -21.079 -3.074 27.862 1.00 92.00 113 LYS A C 1
ATOM 866 O O . LYS A 1 113 ? -21.440 -1.902 27.907 1.00 92.00 113 LYS A O 1
ATOM 871 N N . ILE A 1 114 ? -20.513 -3.632 26.797 1.00 91.94 114 ILE A N 1
ATOM 872 C CA . ILE A 1 114 ? -20.495 -2.983 25.486 1.00 91.94 114 ILE A CA 1
ATOM 873 C C . ILE A 1 114 ? -21.719 -3.485 24.726 1.00 91.94 114 ILE A C 1
ATOM 875 O O . ILE A 1 114 ? -21.957 -4.691 24.659 1.00 91.94 114 ILE A O 1
ATOM 879 N N . VAL A 1 115 ? -22.509 -2.562 24.190 1.00 89.31 115 VAL A N 1
ATOM 880 C CA . VAL A 1 115 ? -23.714 -2.863 23.413 1.00 89.31 115 VAL A CA 1
ATOM 881 C C . VAL A 1 115 ? -23.598 -2.194 22.048 1.00 89.31 115 VAL A C 1
ATOM 883 O O . VAL A 1 115 ? -23.146 -1.055 21.960 1.00 89.31 115 VAL A O 1
ATOM 886 N N . MET A 1 116 ? -23.977 -2.908 20.988 1.00 82.88 116 MET A N 1
ATOM 887 C CA . MET A 1 116 ? -24.236 -2.285 19.689 1.00 82.88 116 MET A CA 1
ATOM 888 C C . MET A 1 116 ? -25.638 -1.678 19.740 1.00 82.88 116 MET A C 1
ATOM 890 O O . MET A 1 116 ? -26.575 -2.362 20.157 1.00 82.88 116 MET A O 1
ATOM 894 N N . LEU A 1 117 ? -25.743 -0.398 19.382 1.00 65.75 117 LEU A N 1
ATOM 895 C CA . LEU A 1 117 ? -27.021 0.288 19.188 1.00 65.75 117 LEU A CA 1
ATOM 896 C C . LEU A 1 117 ? -27.627 -0.067 17.829 1.00 65.75 117 LEU A C 1
ATOM 898 O O . LEU A 1 117 ? -26.840 -0.289 16.881 1.00 65.75 117 LEU A O 1
#